Protein AF-A0A2J6SN88-F1 (afdb_monomer)

Mean predicted aligned error: 9.54 Å

Radius of gyration: 11.84 Å; Cα contacts (8 Å, |Δi|>4): 37; chains: 1; bounding box: 35×26×22 Å

Foldseek 3Di:
DDPPDQPPLPQPDDPPDDDPPSVLVVLLCCCVVVVDDLVNVCVSNVDDSVVSCVSNVPPDDPD

Organism: NCBI:txid1095630

Solvent-accessible surface area (backbone atoms only — not comparable to full-atom values): 4118 Å² total; per-residue (Å²): 133,84,79,87,64,76,76,77,76,79,56,80,71,54,96,86,63,82,80,55,66,72,56,45,51,50,53,42,45,38,36,71,77,62,64,46,52,68,70,59,48,27,67,62,44,68,42,54,68,72,57,52,48,52,50,65,67,50,86,69,78,90,125

pLDDT: mean 71.43, std 14.29, range [39.81, 86.5]

Sequence (63 aa):
MALNTPPPLDFQYEKGYEIPTKHKEAIRQLHWFGKVPICALMVRYKLGDTTIQKILGYPAPER

Secondary structure (DSSP, 8-state):
----PPPPS-----TTSPPPHHHHHHHHHHHHTS---HHHHHHHHT--HHHHHHHHH--PPP-

Nearest PDB structures (foldseek):
  8d8k-assembly1_6  TM=8.892E-01  e=1.183E+00  Saccharomyces cerevisiae
  7qh5-assembly2_B  TM=7.897E-01  e=2.295E+00  Streptomyces tsukubensis NRRL18488
  7qh5-assembly1_A  TM=8.117E-01  e=4.729E+00  Streptomyces tsukubensis NRRL18488
  4yg7-assembly1_C  TM=4.988E-01  e=9.294E-01  Escherichia coli K-12

Structure (mmCIF, N/CA/C/O backbone):
data_AF-A0A2J6SN88-F1
#
_entry.id   AF-A0A2J6SN88-F1
#
loop_
_atom_site.group_PDB
_atom_site.id
_atom_site.type_symbol
_atom_site.label_atom_id
_atom_site.label_alt_id
_atom_site.label_comp_id
_atom_site.label_asym_id
_atom_site.label_entity_id
_atom_site.label_seq_id
_atom_site.pdbx_PDB_ins_code
_atom_site.Cartn_x
_atom_site.Cartn_y
_atom_site.Cartn_z
_atom_site.occupancy
_atom_site.B_iso_or_equiv
_atom_site.auth_seq_id
_atom_site.auth_comp_id
_atom_site.auth_asym_id
_atom_site.auth_atom_id
_atom_site.pdbx_PDB_model_num
ATOM 1 N N . MET A 1 1 ? 25.683 3.867 11.994 1.00 39.81 1 MET A N 1
ATOM 2 C CA . MET A 1 1 ? 25.186 3.741 10.607 1.00 39.81 1 MET A CA 1
ATOM 3 C C . MET A 1 1 ? 23.822 3.073 10.687 1.00 39.81 1 MET A C 1
ATOM 5 O O . MET A 1 1 ? 23.769 1.893 11.002 1.00 39.81 1 MET A O 1
ATOM 9 N N . ALA A 1 2 ? 22.724 3.823 10.562 1.00 43.31 2 ALA A N 1
ATOM 10 C CA . ALA A 1 2 ? 21.389 3.229 10.599 1.00 43.31 2 ALA A CA 1
ATOM 11 C C . ALA A 1 2 ? 21.154 2.508 9.266 1.00 43.31 2 ALA A C 1
ATOM 13 O O . ALA A 1 2 ? 21.112 3.148 8.217 1.00 43.31 2 ALA A O 1
ATOM 14 N N . LEU A 1 3 ? 21.077 1.177 9.306 1.00 43.31 3 LEU A N 1
ATOM 15 C CA . LEU A 1 3 ? 20.641 0.363 8.179 1.00 43.31 3 LEU A CA 1
ATOM 16 C C . LEU A 1 3 ? 19.236 0.828 7.789 1.00 43.31 3 LEU A C 1
ATOM 18 O O . LEU A 1 3 ? 18.266 0.564 8.493 1.00 43.31 3 LEU A O 1
ATOM 22 N N . ASN A 1 4 ? 19.137 1.539 6.667 1.00 48.66 4 ASN A N 1
ATOM 23 C CA . ASN A 1 4 ? 17.878 1.873 6.011 1.00 48.66 4 ASN A CA 1
ATOM 24 C C . ASN A 1 4 ? 17.332 0.614 5.315 1.00 48.66 4 ASN A C 1
ATOM 26 O O . ASN A 1 4 ? 17.139 0.583 4.102 1.00 48.66 4 ASN A O 1
ATOM 30 N N . THR A 1 5 ? 17.193 -0.479 6.065 1.00 48.69 5 THR A N 1
ATOM 31 C CA . THR A 1 5 ? 16.507 -1.676 5.596 1.00 48.69 5 THR A CA 1
ATOM 32 C C . THR A 1 5 ? 15.018 -1.358 5.583 1.00 48.69 5 THR A C 1
ATOM 34 O O . THR A 1 5 ? 14.490 -0.981 6.635 1.00 48.69 5 THR A O 1
ATOM 37 N N . PRO A 1 6 ? 14.331 -1.477 4.431 1.00 55.66 6 PRO A N 1
ATOM 38 C CA . PRO A 1 6 ? 12.878 -1.40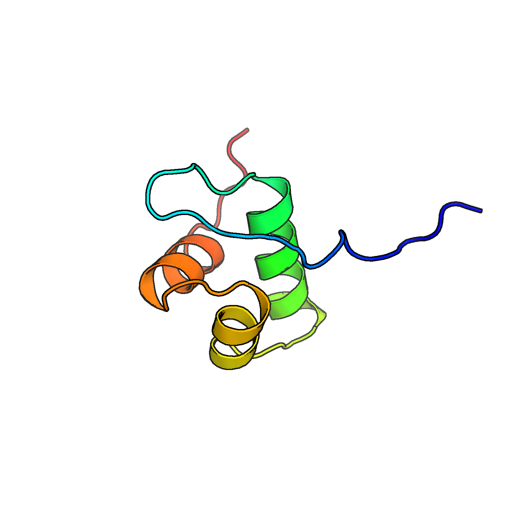2 4.415 1.00 55.66 6 PRO A CA 1
ATOM 39 C C . PRO A 1 6 ? 12.333 -2.384 5.464 1.00 55.66 6 PRO A C 1
ATOM 41 O O . PRO A 1 6 ? 12.948 -3.437 5.671 1.00 55.66 6 PRO A O 1
ATOM 44 N N . PRO A 1 7 ? 11.246 -2.028 6.173 1.00 57.06 7 PRO A N 1
ATOM 45 C CA . PRO A 1 7 ? 10.723 -2.845 7.261 1.00 57.06 7 PRO A CA 1
ATOM 46 C C . PRO A 1 7 ? 10.559 -4.297 6.792 1.00 57.06 7 PRO A C 1
ATOM 48 O O . PRO A 1 7 ? 10.203 -4.507 5.626 1.00 57.06 7 PRO A O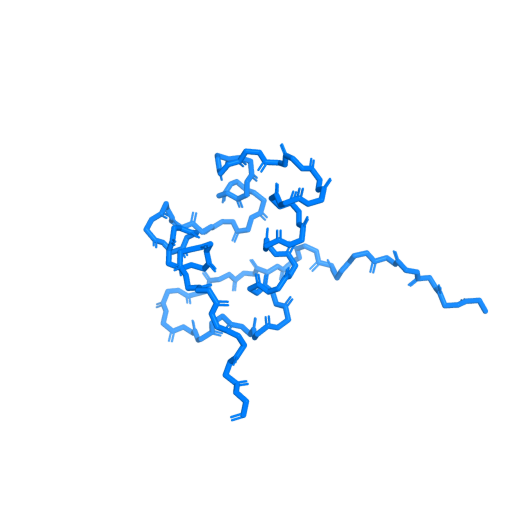 1
ATOM 51 N N . PRO A 1 8 ? 10.851 -5.289 7.656 1.00 53.91 8 PRO A N 1
ATOM 52 C CA . PRO A 1 8 ? 10.755 -6.692 7.285 1.00 53.91 8 PRO A CA 1
ATOM 53 C C . PRO A 1 8 ? 9.381 -6.959 6.675 1.00 53.91 8 PRO A C 1
ATOM 55 O O . PRO A 1 8 ? 8.353 -6.604 7.247 1.00 53.91 8 PRO A O 1
ATOM 58 N N . LEU A 1 9 ? 9.388 -7.568 5.489 1.00 56.66 9 LEU A N 1
ATOM 59 C CA . LEU A 1 9 ? 8.209 -7.855 4.671 1.00 56.66 9 LEU A CA 1
ATOM 60 C C . LEU A 1 9 ? 7.338 -8.981 5.267 1.00 56.66 9 LEU A C 1
ATOM 62 O O . LEU A 1 9 ? 6.563 -9.603 4.549 1.00 56.66 9 LEU A O 1
ATOM 66 N N . ASP A 1 10 ? 7.467 -9.270 6.563 1.00 55.72 10 ASP A N 1
ATOM 67 C CA . ASP A 1 10 ? 6.618 -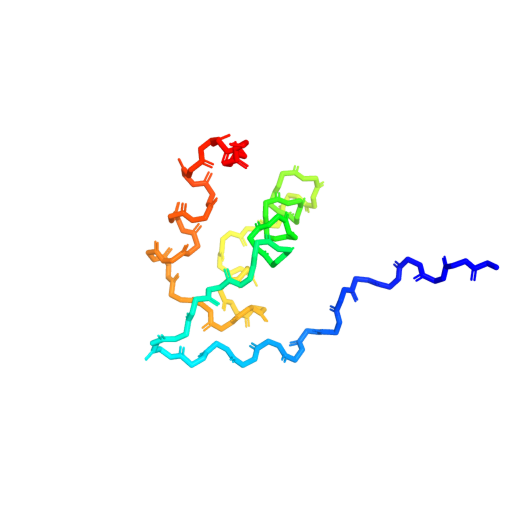10.218 7.288 1.00 55.72 10 ASP A CA 1
ATOM 68 C C . ASP A 1 10 ? 5.331 -9.518 7.752 1.00 55.72 10 ASP A C 1
ATOM 70 O O . ASP A 1 10 ? 4.917 -9.578 8.906 1.00 55.72 10 ASP A O 1
ATOM 74 N N . PHE A 1 11 ? 4.704 -8.767 6.844 1.00 60.88 11 PHE A N 1
ATOM 75 C CA . PHE A 1 11 ? 3.390 -8.202 7.101 1.00 60.88 11 PHE A CA 1
ATOM 76 C C . PHE A 1 11 ? 2.342 -9.260 6.778 1.00 60.88 11 PHE A C 1
ATOM 78 O O . PHE A 1 11 ? 1.867 -9.371 5.646 1.00 60.88 11 PHE A O 1
ATOM 85 N N . GLN A 1 12 ? 1.994 -10.069 7.774 1.00 60.59 12 GLN A N 1
ATOM 86 C CA . GLN A 1 12 ? 0.792 -10.889 7.703 1.00 60.59 12 GLN A CA 1
ATOM 87 C C . GLN A 1 12 ? -0.416 -9.994 7.965 1.00 60.59 12 GLN A C 1
ATOM 89 O O . GLN A 1 12 ? -0.798 -9.733 9.101 1.00 60.59 12 GLN A O 1
ATOM 94 N N . TYR A 1 13 ? -0.997 -9.477 6.884 1.00 60.06 13 TYR A N 1
ATOM 95 C CA . TYR A 1 13 ? -2.276 -8.793 6.957 1.00 60.06 13 TYR A CA 1
ATOM 96 C C . TYR A 1 13 ? -3.379 -9.807 7.278 1.00 60.06 13 TYR A C 1
ATOM 98 O O . TYR A 1 13 ? -3.840 -10.535 6.397 1.00 60.06 13 TYR A O 1
ATOM 106 N N . GLU A 1 14 ? -3.823 -9.847 8.531 1.00 61.25 14 GLU A N 1
ATOM 107 C CA . GLU A 1 14 ? -5.062 -10.528 8.890 1.00 61.25 14 GLU A CA 1
ATOM 108 C C . GLU A 1 14 ? -6.260 -9.630 8.562 1.00 61.25 14 GLU A C 1
ATOM 110 O O . GLU A 1 14 ? -6.328 -8.455 8.935 1.00 61.25 14 GLU A O 1
ATOM 115 N N . LYS A 1 15 ? -7.223 -10.191 7.826 1.00 49.69 15 LYS A N 1
ATOM 116 C CA . LYS A 1 15 ? -8.442 -9.508 7.386 1.00 49.69 15 LYS A CA 1
ATOM 117 C C . LYS A 1 15 ? -9.294 -9.144 8.612 1.00 49.69 15 LYS A C 1
ATOM 119 O O . LYS A 1 15 ? -10.078 -9.957 9.083 1.00 49.69 15 LYS A O 1
ATOM 124 N N . GLY A 1 16 ? -9.121 -7.924 9.119 1.00 56.91 16 GLY A N 1
ATOM 125 C CA . GLY A 1 16 ? -9.743 -7.439 10.359 1.00 56.91 16 GLY A CA 1
ATOM 126 C C . GLY A 1 16 ? -8.826 -6.536 11.188 1.00 56.91 16 GLY A C 1
ATOM 127 O O . GLY A 1 16 ? -9.324 -5.756 11.994 1.00 56.91 16 GLY A O 1
ATOM 128 N N . TYR A 1 17 ? -7.512 -6.582 10.947 1.00 61.09 17 TYR A N 1
ATOM 129 C CA . TYR A 1 17 ? -6.546 -5.684 11.573 1.00 61.09 17 TYR A CA 1
ATOM 130 C C . TYR A 1 17 ? -6.322 -4.415 10.750 1.00 61.09 17 TYR A C 1
ATOM 132 O O . TYR A 1 17 ? -6.299 -4.427 9.515 1.00 61.09 17 TYR A O 1
ATOM 140 N N . GLU A 1 18 ? -6.151 -3.294 11.445 1.00 66.12 18 GLU A N 1
ATOM 141 C CA . GLU A 1 18 ? -5.848 -2.017 10.816 1.00 66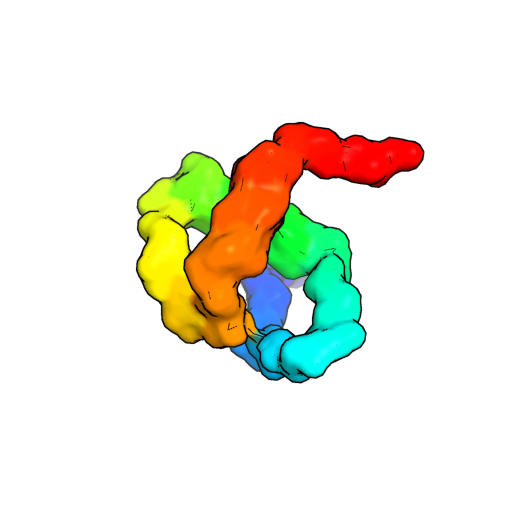.12 18 GLU A CA 1
ATOM 142 C C . GLU A 1 18 ? -4.422 -2.034 10.250 1.00 66.12 18 GLU A C 1
ATOM 144 O O . GLU A 1 18 ? -3.466 -2.396 10.936 1.00 66.12 18 GLU A O 1
ATOM 149 N N . ILE A 1 19 ? -4.260 -1.649 8.980 1.00 71.31 19 ILE A N 1
ATOM 150 C CA . ILE A 1 19 ? -2.927 -1.555 8.378 1.00 71.31 19 ILE A CA 1
ATOM 151 C C . ILE A 1 19 ? -2.200 -0.388 9.050 1.00 71.31 19 ILE A C 1
ATOM 153 O O . ILE A 1 19 ? -2.677 0.748 8.934 1.00 71.31 19 ILE A O 1
ATOM 157 N N . PRO A 1 20 ? -1.048 -0.621 9.703 1.00 75.50 20 PRO A N 1
ATOM 158 C CA . PRO A 1 20 ? -0.321 0.440 10.372 1.00 75.50 20 PRO A CA 1
ATOM 159 C C . PRO A 1 20 ? 0.083 1.512 9.358 1.00 75.50 20 PRO A C 1
ATOM 161 O O . PRO A 1 20 ? 0.517 1.205 8.243 1.00 75.50 20 PRO A O 1
ATOM 164 N N . THR A 1 21 ? -0.023 2.782 9.750 1.00 76.06 21 THR A N 1
ATOM 165 C CA . THR A 1 21 ? 0.236 3.943 8.879 1.00 76.06 21 THR A CA 1
ATOM 166 C C . THR A 1 21 ? 1.598 3.862 8.186 1.00 76.06 21 THR A C 1
ATOM 168 O O . THR A 1 21 ? 1.692 4.106 6.987 1.00 76.06 21 THR A O 1
ATOM 171 N N . LYS A 1 22 ? 2.625 3.356 8.886 1.00 77.69 22 LYS A N 1
ATOM 172 C CA . LYS A 1 22 ? 3.970 3.113 8.332 1.00 77.69 22 LYS A CA 1
ATOM 173 C C . LYS A 1 22 ? 3.972 2.204 7.095 1.00 77.69 22 LYS A C 1
ATOM 175 O O . LYS A 1 22 ? 4.769 2.404 6.186 1.00 77.69 22 LYS A O 1
ATOM 180 N N . HIS A 1 23 ? 3.100 1.197 7.045 1.00 78.44 23 HIS A N 1
ATOM 181 C CA . HIS A 1 23 ? 2.992 0.301 5.889 1.00 78.44 23 HIS A CA 1
ATOM 182 C C . HIS A 1 23 ? 2.238 0.943 4.728 1.00 78.44 23 HIS A C 1
ATOM 184 O O . HIS A 1 23 ? 2.636 0.770 3.578 1.00 78.44 23 HIS A O 1
ATOM 190 N N . LYS A 1 24 ? 1.199 1.737 5.018 1.00 82.25 24 LYS A N 1
ATOM 191 C CA . LYS A 1 24 ? 0.500 2.533 3.999 1.00 82.25 24 LYS A CA 1
ATOM 192 C C . LYS A 1 24 ? 1.470 3.502 3.312 1.00 82.25 24 LYS A C 1
ATOM 194 O O . LYS A 1 24 ? 1.493 3.587 2.084 1.00 82.25 24 LYS A O 1
ATOM 199 N N . GLU A 1 25 ? 2.317 4.172 4.093 1.00 83.31 25 GLU A N 1
ATOM 200 C CA . GLU A 1 25 ? 3.357 5.061 3.571 1.00 83.31 25 GLU A CA 1
ATOM 201 C C . GLU A 1 25 ? 4.431 4.311 2.780 1.00 83.31 25 GLU A C 1
ATOM 203 O O . GLU A 1 25 ? 4.780 4.747 1.685 1.00 83.31 25 GLU A O 1
ATOM 208 N N . ALA A 1 26 ? 4.897 3.151 3.255 1.00 83.44 26 ALA A N 1
ATOM 209 C CA . ALA A 1 26 ? 5.850 2.323 2.511 1.00 83.44 26 ALA A CA 1
ATOM 210 C C . ALA A 1 26 ? 5.293 1.875 1.146 1.00 83.44 26 ALA A C 1
ATOM 212 O O . ALA A 1 26 ? 6.002 1.934 0.142 1.00 83.44 26 ALA A O 1
ATOM 213 N N . ILE A 1 27 ? 4.013 1.488 1.082 1.00 84.81 27 ILE A N 1
ATOM 214 C CA . ILE A 1 27 ? 3.324 1.128 -0.168 1.00 84.81 27 ILE A CA 1
ATOM 215 C C . ILE A 1 27 ? 3.263 2.332 -1.117 1.00 84.81 27 ILE A C 1
ATOM 217 O O . ILE A 1 27 ? 3.581 2.188 -2.301 1.00 84.81 27 ILE A O 1
ATOM 221 N N . ARG A 1 28 ? 2.922 3.530 -0.616 1.00 83.69 28 ARG A N 1
ATOM 222 C CA . ARG A 1 28 ? 2.954 4.760 -1.431 1.00 83.69 28 ARG A CA 1
ATOM 223 C C . ARG A 1 28 ? 4.354 5.075 -1.929 1.00 83.69 28 ARG A C 1
ATOM 225 O O . ARG A 1 28 ? 4.513 5.397 -3.103 1.00 83.69 28 ARG A O 1
ATOM 232 N N . GLN A 1 29 ? 5.363 4.963 -1.071 1.00 83.88 29 GLN A N 1
ATOM 233 C CA . GLN A 1 29 ? 6.744 5.226 -1.452 1.00 83.88 29 GLN A CA 1
ATOM 234 C C . GLN A 1 29 ? 7.233 4.235 -2.511 1.00 83.88 29 GLN A C 1
ATOM 236 O O . GLN A 1 29 ? 7.799 4.657 -3.517 1.00 83.88 29 GLN A O 1
ATOM 241 N N . LEU A 1 30 ? 6.947 2.939 -2.365 1.00 85.19 30 LEU A N 1
ATOM 242 C CA . LEU A 1 30 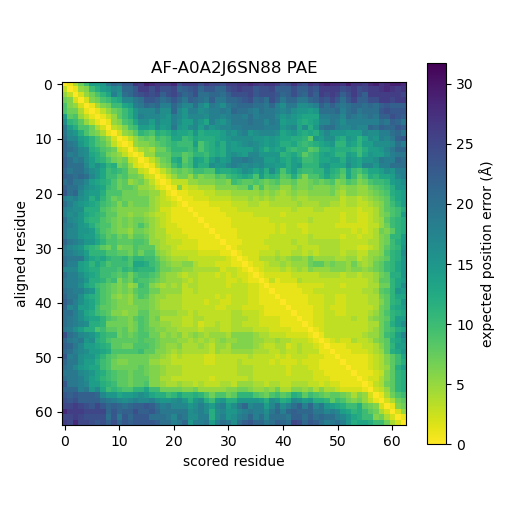? 7.270 1.952 -3.398 1.00 85.19 30 LEU A CA 1
ATOM 243 C C . LEU A 1 30 ? 6.566 2.252 -4.728 1.00 85.19 30 LEU A C 1
ATOM 245 O O . LEU A 1 30 ? 7.179 2.109 -5.784 1.00 85.19 30 LEU A O 1
ATOM 249 N N . HIS A 1 31 ? 5.298 2.657 -4.698 1.00 85.25 31 HIS A N 1
ATOM 250 C CA . HIS A 1 31 ? 4.541 2.945 -5.914 1.00 85.25 31 HIS A CA 1
ATOM 251 C C . HIS A 1 31 ? 5.025 4.230 -6.606 1.00 85.25 31 HIS A C 1
ATOM 253 O O . HIS A 1 31 ? 5.284 4.233 -7.809 1.00 85.25 31 HIS A O 1
ATOM 259 N N . TRP A 1 32 ? 5.182 5.330 -5.863 1.00 80.19 32 TRP A N 1
ATOM 260 C CA . TRP A 1 32 ? 5.569 6.627 -6.429 1.00 80.19 32 TRP A CA 1
ATOM 261 C C . TRP A 1 32 ? 7.063 6.749 -6.717 1.00 80.19 32 TRP A C 1
ATOM 263 O O . TRP A 1 32 ? 7.421 7.142 -7.830 1.00 80.19 32 TRP A O 1
ATOM 273 N N . PHE A 1 33 ? 7.924 6.404 -5.756 1.00 80.69 33 PHE A N 1
ATOM 274 C CA . PHE A 1 33 ? 9.379 6.494 -5.921 1.00 80.69 33 PHE A CA 1
ATOM 275 C C . PHE A 1 33 ? 9.946 5.255 -6.603 1.00 80.69 33 PHE A C 1
ATOM 277 O O . PHE A 1 33 ? 10.762 5.372 -7.511 1.00 80.69 33 PHE A O 1
ATOM 284 N N . GLY A 1 34 ? 9.492 4.067 -6.201 1.00 80.56 34 GLY A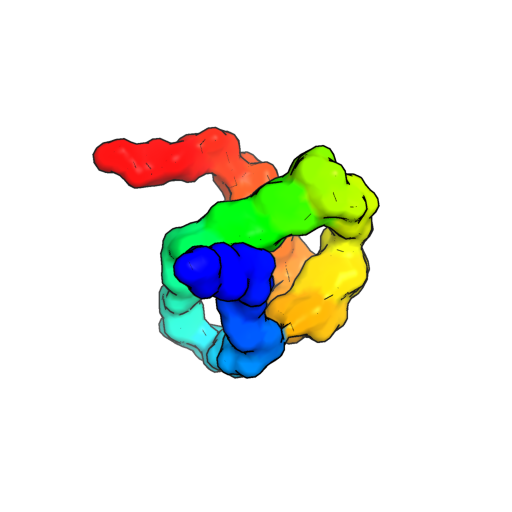 N 1
ATOM 285 C CA . GLY A 1 34 ? 9.963 2.807 -6.778 1.00 80.56 34 GLY A CA 1
ATOM 286 C C . GLY A 1 34 ? 9.314 2.441 -8.115 1.00 80.56 34 GLY A C 1
ATOM 287 O O . GLY A 1 34 ? 9.712 1.439 -8.703 1.00 80.56 34 GLY A O 1
ATOM 288 N N . LYS A 1 35 ? 8.306 3.204 -8.577 1.00 83.38 35 LYS A N 1
ATOM 289 C CA . LYS A 1 35 ? 7.495 2.903 -9.776 1.00 83.38 35 LYS A CA 1
ATOM 290 C C . LYS A 1 35 ? 6.970 1.459 -9.789 1.00 83.38 35 LYS A C 1
ATOM 292 O O . LYS A 1 35 ? 6.772 0.867 -10.848 1.00 83.38 35 LYS A O 1
ATOM 297 N N . VAL A 1 36 ? 6.762 0.880 -8.604 1.00 84.94 36 VAL A N 1
ATOM 298 C CA . VAL A 1 36 ? 6.350 -0.516 -8.451 1.00 84.94 36 VAL A CA 1
ATOM 299 C C . VAL A 1 36 ? 4.868 -0.633 -8.812 1.00 84.94 36 VAL A C 1
ATOM 301 O O . VAL A 1 36 ? 4.057 0.092 -8.235 1.00 84.94 36 VAL A O 1
ATOM 304 N N . PRO A 1 37 ? 4.480 -1.544 -9.720 1.00 86.50 37 PRO A N 1
ATOM 305 C CA . PRO A 1 37 ? 3.085 -1.705 -10.107 1.00 86.50 37 PRO A CA 1
ATOM 306 C C . PRO A 1 37 ? 2.236 -2.277 -8.965 1.00 86.50 37 PRO A C 1
ATOM 308 O O . PRO A 1 37 ? 2.716 -3.061 -8.142 1.00 86.50 37 PRO A O 1
ATOM 311 N N . ILE A 1 38 ? 0.941 -1.949 -8.972 1.00 84.19 38 ILE A N 1
ATOM 312 C CA . ILE A 1 38 ? -0.055 -2.403 -7.984 1.00 84.19 38 ILE A CA 1
ATOM 313 C C . ILE A 1 38 ? -0.024 -3.927 -7.806 1.00 84.19 38 ILE A C 1
ATOM 315 O O . ILE A 1 38 ? 0.027 -4.400 -6.675 1.00 84.19 38 ILE A O 1
ATOM 319 N N . CYS A 1 39 ? 0.063 -4.698 -8.896 1.00 84.50 39 CYS A N 1
ATOM 320 C CA . CYS A 1 39 ? 0.145 -6.162 -8.832 1.00 84.50 39 CYS A CA 1
ATOM 321 C C . CYS A 1 39 ? 1.339 -6.658 -8.000 1.00 84.50 39 CYS A C 1
ATOM 323 O O . CYS A 1 39 ? 1.208 -7.599 -7.221 1.00 84.50 39 CYS A O 1
ATOM 325 N N . ALA A 1 40 ? 2.502 -6.008 -8.113 1.00 84.69 40 ALA A N 1
ATOM 326 C CA . ALA A 1 40 ? 3.677 -6.376 -7.327 1.00 84.69 40 ALA A CA 1
ATOM 327 C C . ALA A 1 40 ? 3.516 -5.996 -5.846 1.00 84.69 40 ALA A C 1
ATOM 329 O O . ALA A 1 40 ? 4.010 -6.711 -4.976 1.00 84.69 40 ALA A O 1
ATOM 330 N N . LEU A 1 41 ? 2.793 -4.912 -5.544 1.00 83.88 41 LEU A N 1
ATOM 331 C CA . LEU A 1 41 ? 2.446 -4.526 -4.172 1.00 83.88 41 LEU A CA 1
ATOM 332 C C . LEU A 1 41 ? 1.451 -5.512 -3.550 1.00 83.88 41 LEU A C 1
ATOM 334 O O . LEU A 1 41 ? 1.632 -5.912 -2.405 1.00 83.88 41 LEU A O 1
ATOM 338 N N . MET A 1 42 ? 0.452 -5.967 -4.307 1.00 83.50 42 MET A N 1
ATOM 339 C CA . MET A 1 42 ? -0.497 -6.988 -3.852 1.00 83.50 42 MET A CA 1
ATOM 340 C C . MET A 1 42 ? 0.214 -8.288 -3.477 1.00 83.50 42 MET A C 1
ATOM 342 O O . MET A 1 42 ? -0.037 -8.830 -2.405 1.00 83.50 42 MET A O 1
ATOM 346 N N . VAL A 1 43 ? 1.143 -8.756 -4.317 1.00 83.44 43 VAL A N 1
ATOM 347 C CA . VAL A 1 43 ? 1.927 -9.971 -4.042 1.00 83.44 43 VAL A CA 1
ATOM 348 C C . VAL A 1 43 ? 2.865 -9.768 -2.852 1.00 83.44 43 VAL A C 1
ATOM 350 O O . VAL A 1 43 ? 2.932 -10.629 -1.977 1.00 83.44 43 VAL A O 1
ATOM 353 N N . ARG A 1 44 ? 3.561 -8.624 -2.782 1.00 80.62 44 ARG A N 1
ATOM 354 C CA . ARG A 1 44 ? 4.511 -8.326 -1.695 1.00 80.62 44 ARG A CA 1
ATOM 355 C C . ARG A 1 44 ? 3.844 -8.183 -0.335 1.00 80.62 44 ARG A C 1
ATOM 357 O O . ARG A 1 44 ? 4.384 -8.675 0.645 1.00 80.62 44 ARG A O 1
ATOM 364 N N . TYR A 1 45 ? 2.704 -7.506 -0.274 1.00 77.75 45 TYR A N 1
ATOM 365 C CA . TYR A 1 45 ? 2.022 -7.208 0.986 1.00 77.75 45 TYR A CA 1
ATOM 366 C C . TYR A 1 45 ? 0.849 -8.155 1.271 1.00 77.75 45 TYR A C 1
ATOM 368 O O . TYR A 1 45 ? 0.183 -7.998 2.289 1.00 77.75 45 TYR A O 1
ATOM 376 N N . LYS A 1 46 ? 0.579 -9.121 0.378 1.00 79.50 46 LYS A N 1
ATOM 377 C CA . LYS A 1 46 ? -0.587 -10.024 0.428 1.00 79.50 46 LYS A CA 1
ATOM 378 C C . LYS A 1 46 ? -1.906 -9.262 0.630 1.00 79.50 46 LYS A C 1
ATOM 380 O O . LYS A 1 46 ? -2.811 -9.715 1.325 1.00 79.50 46 LYS A O 1
ATOM 385 N N . LEU A 1 47 ? -2.002 -8.080 0.020 1.00 81.75 47 LEU A N 1
ATOM 386 C CA . LEU A 1 47 ? -3.162 -7.197 0.110 1.00 81.75 47 LEU A CA 1
ATOM 387 C C . LEU A 1 47 ? -4.053 -7.359 -1.119 1.00 81.75 47 LEU A C 1
ATOM 389 O O . LEU A 1 47 ? -3.572 -7.532 -2.238 1.00 81.75 47 LEU A O 1
ATOM 393 N N . GLY A 1 48 ? -5.365 -7.249 -0.910 1.00 82.50 48 GLY A N 1
ATOM 394 C CA . GLY A 1 48 ? -6.325 -7.174 -2.007 1.00 82.50 48 GLY A CA 1
ATOM 395 C C . GLY A 1 48 ? -6.179 -5.876 -2.805 1.00 82.50 48 GLY A C 1
ATOM 396 O O . GLY A 1 48 ? -5.769 -4.847 -2.261 1.00 82.50 48 GLY A O 1
ATOM 397 N N . ASP A 1 49 ? -6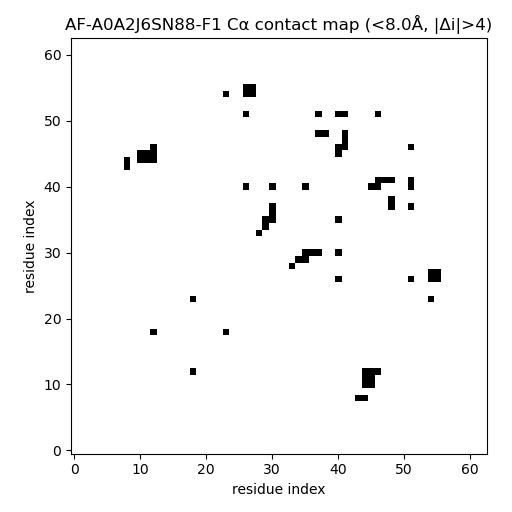.568 -5.919 -4.081 1.00 81.81 49 ASP A N 1
ATOM 398 C CA . ASP A 1 49 ? -6.524 -4.772 -5.000 1.00 81.81 49 ASP A CA 1
ATOM 399 C C . ASP A 1 49 ? -7.244 -3.554 -4.406 1.00 81.81 49 ASP A C 1
ATOM 401 O O . ASP A 1 49 ? -6.663 -2.478 -4.292 1.00 81.81 49 ASP A O 1
ATOM 405 N N . THR A 1 50 ? -8.456 -3.752 -3.884 1.00 82.00 50 THR A N 1
ATOM 406 C CA . THR A 1 50 ? -9.255 -2.689 -3.261 1.00 82.00 50 THR A CA 1
ATOM 407 C C . THR A 1 50 ? -8.539 -2.034 -2.077 1.00 82.00 50 THR A C 1
ATOM 409 O O . THR A 1 50 ? -8.680 -0.835 -1.847 1.00 82.00 50 THR A O 1
ATOM 412 N N . THR A 1 51 ? -7.750 -2.798 -1.319 1.00 82.50 51 THR A N 1
ATOM 413 C CA . THR A 1 51 ? -6.983 -2.277 -0.182 1.00 82.50 51 THR A CA 1
ATOM 414 C C . THR A 1 51 ? -5.790 -1.457 -0.656 1.00 82.50 51 THR A C 1
ATOM 416 O O . THR A 1 51 ? -5.585 -0.351 -0.158 1.00 82.50 51 THR A O 1
ATOM 419 N N . ILE A 1 52 ? -5.037 -1.944 -1.649 1.00 84.38 52 ILE A N 1
ATOM 420 C CA . ILE A 1 52 ? -3.937 -1.177 -2.253 1.00 84.38 52 ILE A CA 1
ATOM 421 C C . ILE A 1 52 ? -4.474 0.108 -2.895 1.00 84.38 52 ILE A C 1
ATOM 423 O O . ILE A 1 52 ? -3.926 1.182 -2.651 1.00 84.38 52 ILE A O 1
ATOM 427 N N . GLN A 1 53 ? -5.580 0.036 -3.638 1.00 85.12 53 GLN A N 1
ATOM 428 C CA . GLN A 1 53 ? -6.221 1.210 -4.231 1.00 85.12 53 GLN A CA 1
ATOM 429 C C . GLN A 1 53 ? -6.697 2.209 -3.175 1.00 85.12 53 GLN A C 1
ATOM 431 O O . GLN A 1 53 ? -6.490 3.403 -3.353 1.00 85.12 53 GLN A O 1
ATOM 436 N N . LYS A 1 54 ? -7.257 1.762 -2.042 1.00 84.06 54 LYS A N 1
ATOM 437 C CA . LYS A 1 54 ? -7.585 2.663 -0.921 1.00 84.06 54 LYS A CA 1
ATOM 438 C C . LYS A 1 54 ? -6.343 3.346 -0.342 1.00 84.06 54 LYS A C 1
ATOM 440 O O . LYS A 1 54 ? -6.391 4.534 -0.038 1.00 84.06 54 LYS A O 1
ATOM 445 N N . ILE A 1 55 ? -5.231 2.622 -0.206 1.00 82.06 55 ILE A N 1
ATOM 446 C CA . ILE A 1 55 ? -3.967 3.158 0.324 1.00 82.06 55 ILE A CA 1
ATOM 447 C C . ILE A 1 55 ? -3.356 4.198 -0.622 1.00 82.06 55 ILE A C 1
ATOM 449 O O . ILE A 1 55 ? -2.886 5.238 -0.154 1.00 82.06 55 ILE A O 1
ATOM 453 N N . LEU A 1 56 ? -3.361 3.917 -1.929 1.00 82.00 56 LEU A N 1
ATOM 454 C CA . LEU A 1 56 ? -2.827 4.796 -2.974 1.00 82.00 56 LEU A CA 1
ATOM 455 C C . LEU A 1 56 ? -3.766 5.966 -3.303 1.00 82.00 56 LEU A C 1
ATOM 457 O O . LEU A 1 56 ? -3.296 7.046 -3.645 1.00 82.00 56 LEU A O 1
ATOM 461 N N . GLY A 1 57 ? -5.076 5.746 -3.205 1.00 77.38 57 GLY A N 1
ATOM 462 C CA . GLY A 1 57 ? -6.124 6.708 -3.535 1.00 77.38 57 GLY A CA 1
ATOM 463 C C . GLY A 1 57 ? -6.461 7.686 -2.412 1.00 77.38 57 GLY A C 1
ATOM 464 O O .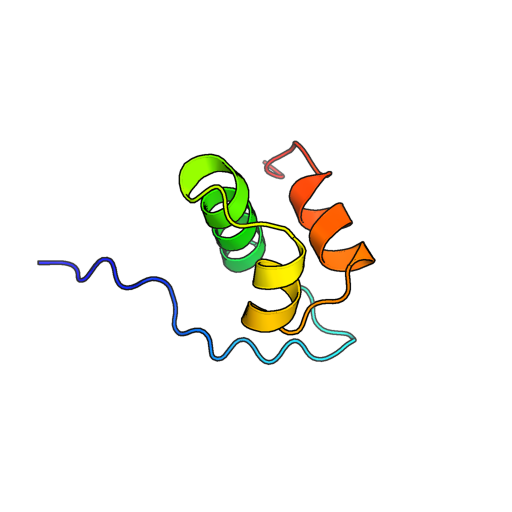 GLY A 1 57 ? -7.081 8.704 -2.689 1.00 77.38 57 GLY A O 1
ATOM 465 N N . TYR A 1 58 ? -6.050 7.429 -1.165 1.00 68.62 58 TYR A N 1
ATOM 466 C CA . TYR A 1 58 ? -6.089 8.439 -0.103 1.00 68.62 58 TYR A CA 1
ATOM 467 C C . TYR A 1 58 ? -4.941 9.443 -0.324 1.00 68.62 58 TYR A C 1
ATOM 469 O O . TYR A 1 58 ? -3.787 9.050 -0.206 1.00 68.62 58 TYR A O 1
ATOM 477 N N . PRO A 1 59 ? -5.180 10.733 -0.612 1.00 57.34 59 PRO A N 1
ATOM 478 C CA . PRO A 1 59 ? -4.098 11.707 -0.777 1.00 57.34 59 PRO A CA 1
ATOM 479 C C . PRO A 1 59 ? -3.575 12.275 0.554 1.00 57.34 59 PRO A C 1
ATOM 481 O O . PRO A 1 59 ? -2.496 12.859 0.583 1.00 57.34 59 PRO A O 1
ATOM 484 N N . ALA A 1 60 ? -4.303 12.119 1.664 1.00 50.84 60 ALA A N 1
ATOM 485 C CA . ALA A 1 60 ? -4.013 12.849 2.898 1.00 50.84 60 ALA A CA 1
ATOM 486 C C . ALA A 1 60 ? -3.130 12.049 3.879 1.00 50.84 60 ALA A C 1
ATOM 488 O O . ALA A 1 60 ? -3.406 10.866 4.107 1.00 50.84 60 ALA A O 1
ATOM 489 N N . PRO A 1 61 ? -2.094 12.662 4.480 1.00 50.81 61 PRO A N 1
ATOM 490 C CA . PRO A 1 61 ? -1.671 12.302 5.825 1.00 50.81 61 PRO A CA 1
ATOM 491 C C . PRO A 1 61 ? -2.764 12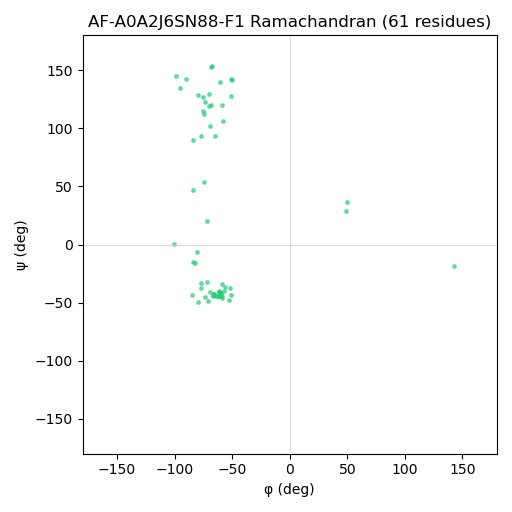.795 6.785 1.00 50.81 61 PRO A C 1
ATOM 493 O O . PRO A 1 61 ? -3.078 13.985 6.797 1.00 50.81 61 PRO A O 1
ATOM 496 N N . GLU A 1 62 ? -3.397 11.896 7.540 1.00 49.47 62 GLU A N 1
ATOM 497 C CA . GLU A 1 62 ? -4.170 12.326 8.711 1.00 49.47 62 GLU A CA 1
ATOM 498 C C . GLU A 1 62 ? -3.199 13.059 9.645 1.00 49.47 62 GLU A C 1
ATOM 500 O O . GLU A 1 62 ? -2.145 12.522 9.996 1.00 49.47 62 GLU A O 1
ATOM 505 N N . ARG A 1 63 ? -3.505 14.328 9.913 1.00 48.66 63 ARG A N 1
ATOM 506 C CA . ARG A 1 63 ? -2.689 15.268 10.681 1.00 48.66 63 ARG A CA 1
ATOM 507 C C . ARG A 1 63 ? -3.255 15.411 12.081 1.00 48.66 63 ARG A C 1
ATOM 509 O O . ARG A 1 63 ? -4.500 15.443 12.184 1.00 48.66 63 ARG A O 1
#